Protein AF-A0A9D6JNM3-F1 (afdb_monomer)

Radius of gyration: 19.14 Å; Cα contacts (8 Å, |Δi|>4): 17; chains: 1; bounding box: 40×41×46 Å

Foldseek 3Di:
DVLLVVLVVVLPDPPDDPVNVVVSVVVNVVVVVVVVVVVVVVVVVVQVVVCVVPVDDDDDDCVVVVVPDDDPPPPPD

Sequence (77 aa):
MEKLESIVALLESDEVNLDEALKRYEEGIKLIRFCTKKLEEAEKKIEILAKNEEGKIVKKSFTEIKKKEEPKEELLF

Nearest PDB structures (foldseek):
  8eja-assembly1_B  TM=5.434E-01  e=3.054E+00  synthetic construct

Mean predicted aligned error: 13.61 Å

Secondary structure (DSSP, 8-state):
-HHHHHHHHHHTSTT--HHHHHHHHHHHHHHHHHHHHHHHHHHHHHHHHHHHHH-------GGGGGGG---------

pLDDT: mean 70.12, std 16.73, range [39.88, 91.62]

Structure (mmCIF, N/CA/C/O backbone):
data_AF-A0A9D6JNM3-F1
#
_entry.id   AF-A0A9D6JNM3-F1
#
loop_
_atom_site.group_PDB
_atom_site.id
_atom_site.type_symbol
_atom_site.label_atom_id
_atom_site.label_alt_id
_atom_site.label_comp_id
_atom_site.label_asym_id
_atom_site.label_entity_id
_atom_site.label_seq_id
_atom_site.pdbx_PDB_ins_code
_atom_site.Cartn_x
_atom_site.Cartn_y
_atom_site.Cartn_z
_atom_site.occupancy
_atom_site.B_iso_or_equiv
_atom_site.auth_seq_id
_atom_site.auth_comp_id
_atom_site.auth_asym_id
_atom_site.auth_atom_id
_atom_site.pdbx_PDB_model_num
ATOM 1 N N . MET A 1 1 ? -5.034 7.389 -5.559 1.00 65.12 1 MET A N 1
ATOM 2 C CA . MET A 1 1 ? -5.112 6.172 -6.389 1.00 65.12 1 MET A CA 1
ATOM 3 C C . MET A 1 1 ? -4.282 6.318 -7.657 1.00 65.12 1 MET A C 1
ATOM 5 O O . MET A 1 1 ? -3.443 5.465 -7.888 1.00 65.12 1 MET A O 1
ATOM 9 N N . GLU A 1 2 ? -4.400 7.446 -8.364 1.00 79.25 2 GLU A N 1
ATOM 10 C CA . GLU A 1 2 ? -3.747 7.748 -9.657 1.00 79.25 2 GL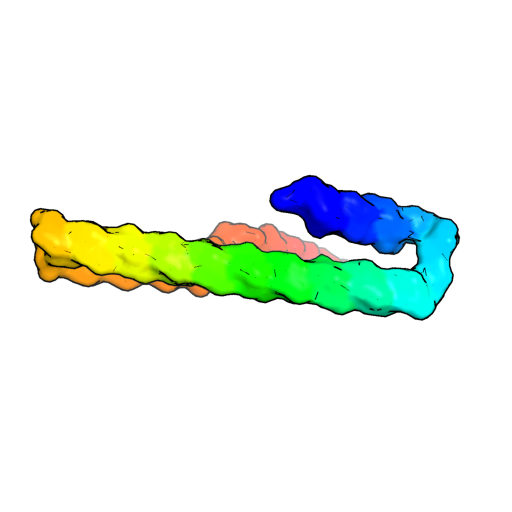U A CA 1
ATOM 11 C C . GLU A 1 2 ? -2.259 7.363 -9.787 1.00 79.25 2 GLU A C 1
ATOM 13 O O . GLU A 1 2 ? -1.835 6.837 -10.813 1.00 79.25 2 GLU A O 1
ATOM 18 N N . LYS A 1 3 ? -1.443 7.567 -8.742 1.00 76.75 3 LYS A N 1
ATOM 19 C CA . LYS A 1 3 ? -0.027 7.149 -8.761 1.00 76.75 3 LYS A CA 1
ATOM 20 C C . LYS A 1 3 ? 0.170 5.636 -8.831 1.00 76.75 3 LYS A C 1
ATOM 22 O O . LYS A 1 3 ? 1.069 5.184 -9.527 1.00 76.75 3 LYS A O 1
ATOM 27 N N . LEU A 1 4 ? -0.632 4.865 -8.098 1.00 78.12 4 LEU A N 1
ATOM 28 C CA . LEU A 1 4 ? -0.534 3.406 -8.114 1.00 78.12 4 LEU A CA 1
ATOM 29 C C . LEU A 1 4 ? -0.982 2.864 -9.475 1.00 78.12 4 LEU A C 1
ATOM 31 O O . LEU A 1 4 ? -0.329 1.987 -10.018 1.00 78.12 4 LEU A O 1
ATOM 35 N N . GLU A 1 5 ? -2.037 3.442 -10.046 1.00 83.00 5 GLU A N 1
ATOM 36 C CA . GLU A 1 5 ? -2.533 3.098 -11.385 1.00 83.00 5 GLU A CA 1
ATOM 37 C C . GLU A 1 5 ? -1.488 3.400 -12.464 1.00 83.00 5 GLU A C 1
ATOM 39 O O . GLU A 1 5 ? -1.243 2.574 -13.336 1.00 83.00 5 GLU A O 1
ATOM 44 N N . SER A 1 6 ? -0.791 4.533 -12.348 1.00 81.94 6 SER A N 1
ATOM 45 C CA . SER A 1 6 ? 0.306 4.887 -13.257 1.00 81.94 6 SER A CA 1
ATOM 46 C C . SER A 1 6 ? 1.497 3.931 -13.130 1.00 81.94 6 SER A C 1
ATOM 48 O O . SER A 1 6 ? 2.121 3.590 -14.127 1.00 81.94 6 SER A O 1
ATOM 50 N N . ILE A 1 7 ? 1.814 3.481 -11.910 1.00 80.81 7 ILE A N 1
ATOM 51 C CA . ILE A 1 7 ? 2.864 2.483 -11.660 1.00 80.81 7 ILE A CA 1
ATOM 52 C C . ILE A 1 7 ? 2.490 1.135 -12.279 1.00 80.81 7 ILE A C 1
ATOM 54 O O . ILE A 1 7 ? 3.338 0.519 -12.916 1.00 80.81 7 ILE A O 1
ATOM 58 N N . VAL A 1 8 ? 1.240 0.693 -12.118 1.00 81.94 8 VAL A N 1
ATOM 59 C CA . VAL A 1 8 ? 0.741 -0.556 -12.713 1.00 81.94 8 VAL A CA 1
ATOM 60 C C . VAL A 1 8 ? 0.814 -0.487 -14.238 1.00 81.94 8 VAL A C 1
ATOM 62 O O . VAL A 1 8 ? 1.434 -1.353 -14.841 1.00 81.94 8 VAL A O 1
ATOM 65 N N . ALA A 1 9 ? 0.302 0.585 -14.847 1.00 82.31 9 ALA A N 1
ATOM 66 C CA . ALA A 1 9 ? 0.340 0.762 -16.298 1.00 82.31 9 ALA A CA 1
ATOM 67 C C . ALA A 1 9 ? 1.773 0.787 -16.862 1.00 82.31 9 ALA A C 1
ATOM 69 O O . ALA A 1 9 ? 2.024 0.276 -17.949 1.00 82.31 9 ALA A O 1
ATOM 70 N N . LEU A 1 10 ? 2.727 1.364 -16.123 1.00 78.75 10 LEU A N 1
ATOM 71 C CA . LEU A 1 10 ? 4.131 1.374 -16.532 1.00 78.75 10 LEU A CA 1
ATOM 72 C C . LEU A 1 10 ? 4.753 -0.027 -16.431 1.00 78.75 10 LEU A C 1
ATOM 74 O O . LEU A 1 10 ? 5.456 -0.447 -17.342 1.00 78.75 10 LEU A O 1
ATOM 78 N N . LEU A 1 11 ? 4.481 -0.757 -15.345 1.00 76.06 11 LEU A N 1
ATOM 79 C CA . LEU A 1 11 ? 4.973 -2.124 -15.136 1.00 76.06 11 LEU A CA 1
ATOM 80 C C . LEU A 1 11 ? 4.410 -3.131 -16.148 1.00 76.06 11 LEU A C 1
ATOM 82 O O . LEU A 1 11 ? 5.055 -4.141 -16.407 1.00 76.06 11 LEU A O 1
ATOM 86 N N . GLU A 1 12 ? 3.233 -2.860 -16.708 1.00 80.00 12 GLU A N 1
ATOM 87 C CA . GLU A 1 12 ? 2.626 -3.652 -17.784 1.00 80.00 12 GLU A CA 1
ATOM 88 C C . GLU A 1 12 ? 3.193 -3.321 -19.176 1.00 80.00 12 GLU A C 1
ATOM 90 O O . GLU A 1 12 ? 2.895 -4.027 -20.136 1.00 80.00 12 GLU A O 1
ATOM 95 N N . SER A 1 13 ? 4.006 -2.265 -19.306 1.00 77.38 13 SER A N 1
ATOM 96 C CA . SER A 1 13 ? 4.632 -1.896 -20.578 1.00 77.38 13 SER A CA 1
ATOM 97 C C . SER A 1 13 ? 5.958 -2.630 -20.804 1.00 77.38 13 SER A C 1
ATOM 99 O O . SER A 1 13 ? 6.804 -2.711 -19.912 1.00 77.38 13 SER A O 1
ATOM 101 N N . ASP A 1 14 ? 6.181 -3.100 -22.034 1.00 69.44 14 ASP A N 1
ATOM 102 C CA . ASP A 1 14 ? 7.395 -3.829 -22.442 1.00 69.44 14 ASP A CA 1
ATOM 103 C C . ASP A 1 14 ? 8.673 -2.957 -22.464 1.00 69.44 14 ASP A C 1
ATOM 105 O O . ASP A 1 14 ? 9.773 -3.453 -22.710 1.00 69.44 14 ASP A O 1
ATOM 109 N N . GLU A 1 15 ? 8.555 -1.648 -22.213 1.00 73.94 15 GLU A N 1
ATOM 110 C CA . GLU A 1 15 ? 9.669 -0.689 -22.257 1.00 73.94 15 GLU A CA 1
ATOM 111 C C . GLU A 1 15 ? 10.398 -0.528 -20.911 1.00 73.94 15 GLU A C 1
ATOM 113 O O . GLU A 1 15 ? 11.401 0.188 -20.817 1.00 73.94 15 GLU A O 1
ATOM 118 N N . VAL A 1 16 ? 9.926 -1.190 -19.850 1.00 77.25 16 VAL A N 1
ATOM 119 C CA . VAL A 1 16 ? 10.512 -1.062 -18.512 1.00 77.25 16 VAL A CA 1
ATOM 120 C C . VAL A 1 16 ? 11.617 -2.094 -18.307 1.00 77.25 16 VAL A C 1
ATOM 122 O O . VAL A 1 16 ? 11.390 -3.300 -18.249 1.00 77.25 16 VAL A O 1
ATOM 125 N N . ASN A 1 17 ? 12.848 -1.607 -18.146 1.00 83.94 17 ASN A N 1
ATOM 126 C CA . ASN A 1 17 ? 13.967 -2.462 -17.758 1.00 83.94 17 ASN A CA 1
ATOM 127 C C . ASN A 1 17 ? 13.813 -2.970 -16.310 1.00 83.94 17 ASN A C 1
ATOM 129 O O . ASN A 1 17 ? 13.117 -2.375 -15.488 1.00 83.94 17 ASN A O 1
ATOM 133 N N . LEU A 1 18 ? 14.496 -4.070 -15.987 1.00 81.00 18 LEU A N 1
ATOM 134 C CA . LEU A 1 18 ? 14.356 -4.760 -14.700 1.00 81.00 18 LEU A CA 1
ATOM 135 C C . LEU A 1 18 ? 14.614 -3.853 -13.482 1.00 81.00 18 LEU A C 1
ATOM 137 O O . LEU A 1 18 ? 13.882 -3.932 -12.496 1.00 81.00 18 LEU A O 1
ATOM 141 N N . ASP A 1 19 ? 15.617 -2.977 -13.549 1.00 84.31 19 ASP A N 1
ATOM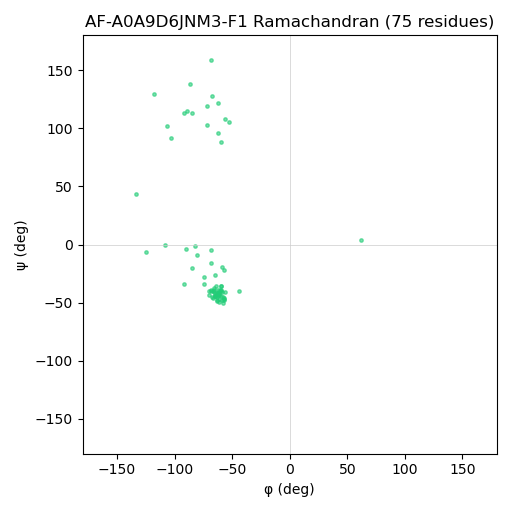 142 C CA . ASP A 1 19 ? 15.950 -2.069 -12.445 1.00 84.31 19 ASP A CA 1
ATOM 143 C C . ASP A 1 19 ? 14.846 -1.035 -12.197 1.00 84.31 19 ASP A C 1
ATOM 145 O O . ASP A 1 19 ? 14.518 -0.718 -11.050 1.00 84.31 19 ASP A O 1
ATOM 149 N N . GLU A 1 20 ? 14.249 -0.510 -13.265 1.00 80.62 20 GLU A N 1
ATOM 150 C CA . GLU A 1 20 ? 13.121 0.410 -13.169 1.00 80.62 20 GLU A CA 1
ATOM 151 C C . GLU A 1 20 ? 11.864 -0.328 -12.688 1.00 80.62 20 GLU A C 1
A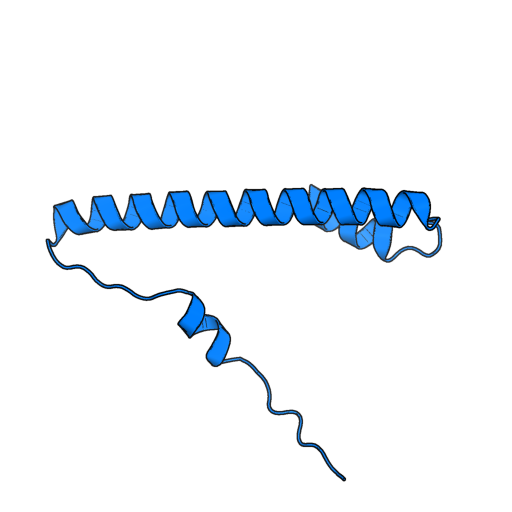TOM 153 O O . GLU A 1 20 ? 11.178 0.167 -11.794 1.00 80.62 20 GLU A O 1
ATOM 158 N N . ALA A 1 21 ? 11.615 -1.554 -13.160 1.00 81.31 21 ALA A N 1
ATOM 159 C CA . ALA A 1 21 ? 10.504 -2.380 -12.690 1.00 81.31 21 ALA A CA 1
ATOM 160 C C . ALA A 1 21 ? 10.580 -2.633 -11.175 1.00 81.31 21 ALA A C 1
ATOM 162 O O . ALA A 1 21 ? 9.593 -2.461 -10.457 1.00 81.31 21 ALA A O 1
ATOM 163 N N . LEU A 1 22 ? 11.767 -2.965 -10.660 1.00 85.00 22 LEU A N 1
ATOM 164 C CA . LEU A 1 22 ? 11.986 -3.183 -9.229 1.00 85.00 22 LEU A CA 1
ATOM 165 C C . LEU A 1 22 ? 11.735 -1.914 -8.405 1.00 85.00 22 LEU A C 1
ATOM 167 O O . LEU A 1 22 ? 11.049 -1.970 -7.381 1.00 85.00 22 LEU A O 1
ATOM 171 N N . LYS A 1 23 ? 12.209 -0.749 -8.866 1.00 87.50 23 LYS A N 1
ATOM 172 C CA . LYS A 1 23 ? 11.941 0.535 -8.192 1.00 87.50 23 LYS A CA 1
ATOM 173 C C . LYS A 1 23 ? 10.451 0.861 -8.142 1.00 87.50 23 LYS A C 1
ATOM 175 O O . LYS A 1 23 ? 9.947 1.295 -7.104 1.00 87.50 23 LYS A O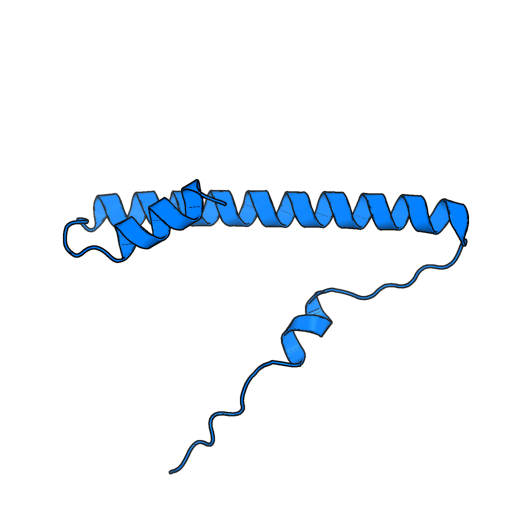 1
ATOM 180 N N . ARG A 1 24 ? 9.742 0.648 -9.250 1.00 80.81 24 ARG A N 1
ATOM 181 C CA . ARG A 1 24 ? 8.301 0.912 -9.360 1.00 80.81 24 ARG A CA 1
ATOM 182 C C . ARG A 1 24 ? 7.484 -0.048 -8.510 1.00 80.81 24 ARG A C 1
ATOM 184 O O . ARG A 1 24 ? 6.561 0.386 -7.823 1.00 80.81 24 ARG A O 1
ATOM 191 N N . TYR A 1 25 ? 7.874 -1.317 -8.465 1.00 81.62 25 TYR A N 1
ATOM 192 C CA . TYR A 1 25 ? 7.288 -2.298 -7.560 1.00 81.62 25 TYR A CA 1
ATOM 193 C C . TYR A 1 25 ? 7.444 -1.880 -6.089 1.00 81.62 25 TYR A C 1
ATOM 195 O O . TYR A 1 25 ? 6.462 -1.857 -5.344 1.00 81.62 25 TYR A O 1
ATOM 203 N N . GLU A 1 26 ? 8.643 -1.467 -5.664 1.00 90.31 26 GLU A N 1
ATOM 204 C CA . GLU A 1 26 ? 8.853 -0.960 -4.303 1.00 90.31 26 GLU A CA 1
ATOM 205 C C . GLU A 1 26 ? 7.994 0.271 -3.985 1.00 90.31 26 GLU A C 1
ATOM 207 O O . GLU A 1 26 ? 7.472 0.399 -2.871 1.00 90.31 26 GLU A O 1
ATOM 212 N N . GLU A 1 27 ? 7.849 1.191 -4.942 1.00 87.94 27 GLU A N 1
ATOM 213 C CA . GLU A 1 27 ? 6.982 2.361 -4.804 1.00 87.94 27 GLU A CA 1
ATOM 214 C C . GLU A 1 27 ? 5.511 1.943 -4.645 1.00 87.94 27 GLU A C 1
ATOM 216 O O . GLU A 1 27 ? 4.834 2.409 -3.724 1.00 87.94 27 GLU A O 1
ATOM 221 N N . GLY A 1 28 ? 5.044 0.993 -5.458 1.00 85.12 28 GLY A N 1
ATOM 222 C CA . GLY A 1 28 ? 3.708 0.408 -5.352 1.00 85.12 28 GLY A CA 1
ATOM 223 C C . GLY A 1 28 ? 3.449 -0.210 -3.976 1.00 85.12 28 GLY A C 1
ATOM 224 O O . GLY A 1 28 ? 2.447 0.103 -3.330 1.00 85.12 28 GLY A O 1
ATOM 225 N N . ILE A 1 29 ? 4.393 -1.000 -3.454 1.00 90.44 29 ILE A N 1
ATOM 226 C CA . ILE A 1 29 ? 4.295 -1.596 -2.112 1.00 90.44 29 ILE A CA 1
ATOM 227 C C . ILE A 1 29 ? 4.224 -0.523 -1.019 1.00 90.44 29 ILE A C 1
ATOM 229 O O . ILE A 1 29 ? 3.433 -0.645 -0.077 1.00 90.44 29 ILE A O 1
ATOM 233 N N . LYS A 1 30 ? 5.017 0.550 -1.123 1.00 91.62 30 LYS A N 1
ATOM 234 C CA . LYS A 1 30 ? 4.970 1.669 -0.164 1.00 91.62 30 LYS A CA 1
ATOM 235 C C . LYS A 1 30 ? 3.602 2.354 -0.176 1.00 91.62 30 LYS A C 1
ATOM 237 O O . LYS A 1 30 ? 3.058 2.631 0.895 1.00 91.62 30 LYS A O 1
ATOM 242 N N . LEU A 1 31 ? 3.031 2.581 -1.358 1.00 87.62 31 LEU A N 1
ATOM 243 C CA . LEU A 1 31 ? 1.705 3.184 -1.508 1.00 87.62 31 LEU A CA 1
ATOM 244 C C . LEU A 1 31 ? 0.602 2.292 -0.936 1.00 87.62 31 LEU A C 1
ATOM 246 O O . LEU A 1 31 ? -0.233 2.782 -0.177 1.00 87.62 31 LEU A O 1
ATOM 250 N N . ILE A 1 32 ? 0.638 0.985 -1.214 1.00 87.38 32 ILE A N 1
ATOM 251 C CA . ILE A 1 32 ? -0.321 0.022 -0.654 1.00 87.38 32 ILE A CA 1
ATOM 252 C C . ILE A 1 32 ? -0.278 0.068 0.874 1.00 87.38 32 ILE A C 1
ATOM 254 O O . ILE A 1 32 ? -1.309 0.266 1.514 1.00 87.38 32 ILE A O 1
ATOM 258 N N . ARG A 1 33 ? 0.916 -0.020 1.474 1.00 89.44 33 ARG A N 1
ATOM 259 C CA . ARG A 1 33 ? 1.076 0.037 2.937 1.00 89.44 33 ARG A CA 1
ATOM 260 C C . ARG A 1 33 ? 0.554 1.345 3.527 1.00 89.44 33 ARG A C 1
ATOM 262 O O . ARG A 1 33 ? -0.050 1.334 4.599 1.00 89.44 33 ARG A O 1
ATOM 269 N N . PHE A 1 34 ? 0.775 2.465 2.842 1.00 88.69 34 PHE A N 1
ATOM 270 C CA . PHE A 1 34 ? 0.242 3.758 3.258 1.00 88.69 34 PHE A CA 1
ATOM 271 C C . PHE A 1 34 ? -1.293 3.769 3.247 1.00 88.69 34 PHE A C 1
ATOM 273 O O . PHE A 1 34 ? -1.908 4.160 4.240 1.00 88.69 34 PHE A O 1
ATOM 280 N N . CYS A 1 35 ? -1.910 3.300 2.161 1.00 84.12 35 CYS A N 1
ATOM 281 C CA . CYS A 1 35 ? -3.362 3.219 2.031 1.00 84.12 35 CYS A CA 1
ATOM 282 C C . CYS A 1 35 ? -3.978 2.292 3.084 1.00 84.12 35 CYS A C 1
ATOM 284 O O . CYS A 1 35 ? -4.915 2.701 3.766 1.00 84.12 35 CYS A O 1
ATOM 286 N N . THR A 1 36 ? -3.419 1.096 3.286 1.00 86.56 36 THR A N 1
ATOM 287 C CA . THR A 1 36 ? -3.879 0.156 4.320 1.00 86.56 36 THR A CA 1
ATOM 288 C C . THR A 1 36 ? -3.834 0.791 5.706 1.00 86.56 36 THR A C 1
ATOM 290 O O . THR A 1 36 ? -4.825 0.757 6.428 1.00 86.56 36 THR A O 1
ATOM 293 N N . LYS A 1 37 ? -2.734 1.468 6.056 1.00 89.69 37 LYS A N 1
ATOM 294 C CA . LYS A 1 37 ? -2.625 2.155 7.349 1.00 89.69 37 LYS A CA 1
ATOM 295 C C . LYS A 1 37 ? -3.671 3.262 7.507 1.00 89.69 37 LYS A C 1
ATOM 297 O O . LYS A 1 37 ? -4.226 3.437 8.588 1.00 89.69 37 LYS A O 1
ATOM 302 N N . LYS A 1 38 ? -3.950 4.018 6.442 1.00 86.75 38 LYS A N 1
ATOM 303 C CA . LYS A 1 38 ? -4.973 5.073 6.466 1.00 86.75 38 LYS A CA 1
ATOM 304 C C . LYS A 1 38 ? -6.380 4.514 6.648 1.00 86.75 38 LYS A C 1
ATOM 306 O O . LYS A 1 38 ? -7.157 5.106 7.394 1.00 86.75 38 LYS A O 1
ATOM 311 N N . LEU A 1 39 ? -6.679 3.383 6.015 1.00 86.25 39 LEU A N 1
ATOM 312 C CA . LEU A 1 39 ? -7.940 2.670 6.206 1.00 86.25 39 LEU A CA 1
ATOM 313 C C . LEU A 1 39 ? -8.077 2.173 7.650 1.00 86.25 39 LEU A C 1
ATOM 315 O O . LEU A 1 39 ? -9.074 2.485 8.290 1.00 86.25 39 LEU A O 1
ATOM 319 N N . GLU A 1 40 ? -7.048 1.534 8.212 1.00 86.44 40 GLU A N 1
ATOM 320 C CA . GLU A 1 40 ? -7.052 1.104 9.620 1.00 86.44 40 GLU A CA 1
ATOM 321 C C . GLU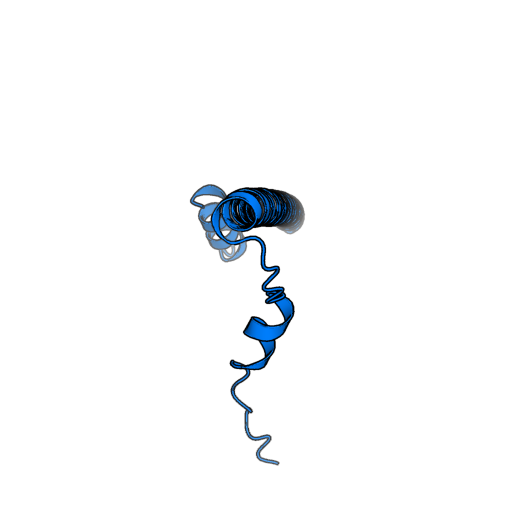 A 1 40 ? -7.242 2.277 10.601 1.00 86.44 40 GLU A C 1
ATOM 323 O O . GLU A 1 40 ? -7.946 2.162 11.606 1.00 86.44 40 GLU A O 1
ATOM 328 N N . GLU A 1 41 ? -6.604 3.424 10.340 1.00 87.75 41 GLU A N 1
ATOM 329 C CA . GLU A 1 41 ? -6.784 4.642 11.140 1.00 87.75 41 GLU A CA 1
ATOM 330 C C . GLU A 1 41 ? -8.228 5.160 11.067 1.00 87.75 41 GLU A C 1
ATOM 332 O O . GLU A 1 41 ? -8.778 5.588 12.084 1.00 87.75 41 GLU A O 1
ATOM 337 N N . ALA A 1 42 ? -8.842 5.133 9.882 1.00 82.00 42 ALA A N 1
ATOM 338 C CA . ALA A 1 42 ? -10.227 5.546 9.686 1.00 82.00 42 ALA A CA 1
ATOM 339 C C . ALA A 1 42 ? -11.207 4.589 10.382 1.00 82.00 42 ALA A C 1
ATOM 341 O O . ALA A 1 42 ? -12.088 5.050 11.106 1.00 82.00 42 ALA A O 1
ATOM 342 N N . GLU A 1 43 ? -11.005 3.276 10.248 1.00 80.25 43 GLU A N 1
ATOM 343 C CA . GLU A 1 43 ? -11.802 2.246 10.924 1.00 80.25 43 GLU A CA 1
ATOM 344 C C . GLU A 1 43 ? -11.773 2.419 12.445 1.00 80.25 43 GLU A C 1
ATOM 346 O O . GLU A 1 43 ? -12.823 2.465 13.083 1.00 80.25 43 GLU A O 1
ATOM 351 N N . LYS A 1 44 ? -10.586 2.615 13.035 1.00 82.25 44 LYS A N 1
ATOM 352 C CA . LYS A 1 44 ? -10.451 2.864 14.481 1.00 82.25 44 LYS A CA 1
ATOM 353 C C . LYS A 1 44 ? -11.185 4.123 14.927 1.00 82.25 44 LYS A C 1
ATOM 355 O O . LYS A 1 44 ? -11.779 4.136 16.002 1.00 82.25 44 LYS A O 1
ATOM 360 N N . LYS A 1 45 ? -11.144 5.195 14.129 1.00 75.62 45 LYS A N 1
ATOM 361 C CA . LYS A 1 45 ? -11.875 6.432 14.443 1.00 75.62 45 LYS A CA 1
ATOM 362 C C . LYS A 1 45 ? -13.383 6.208 14.422 1.00 75.62 45 LYS A C 1
ATOM 364 O O . LYS A 1 45 ? -14.056 6.654 15.345 1.00 75.62 45 LYS A O 1
ATOM 369 N N . ILE A 1 46 ? -13.891 5.496 13.417 1.00 78.19 46 ILE A N 1
ATOM 370 C CA . ILE A 1 46 ? -15.309 5.124 13.333 1.00 78.19 46 ILE A CA 1
ATOM 371 C C . ILE A 1 46 ? -15.698 4.257 14.536 1.00 78.19 46 ILE A C 1
ATOM 373 O O . ILE A 1 46 ? -16.716 4.523 15.164 1.00 78.19 46 ILE A O 1
ATOM 377 N N . GLU A 1 47 ? -14.864 3.287 14.924 1.00 71.75 47 GLU A N 1
ATOM 378 C CA . GLU A 1 47 ? -15.105 2.443 16.101 1.00 71.75 47 GLU A CA 1
ATOM 379 C C . GLU A 1 47 ? -15.201 3.265 17.396 1.00 71.75 47 GLU A C 1
ATOM 381 O O . GLU A 1 47 ? -16.088 3.028 18.214 1.00 71.75 47 GLU A O 1
ATOM 386 N N . ILE A 1 48 ? -14.306 4.237 17.596 1.00 75.75 48 ILE A N 1
ATOM 387 C CA . ILE A 1 48 ? -14.324 5.116 18.776 1.00 75.75 48 ILE A CA 1
ATOM 388 C C . ILE A 1 48 ? -15.586 5.989 18.792 1.00 75.75 48 ILE A C 1
ATOM 390 O O . ILE A 1 48 ? -16.204 6.135 19.843 1.00 75.75 48 ILE A O 1
ATOM 394 N N . LEU A 1 49 ? -15.986 6.551 17.648 1.00 70.38 49 LEU A N 1
ATOM 395 C CA . LEU A 1 49 ? -17.191 7.380 17.551 1.00 70.38 49 LEU A CA 1
ATOM 396 C C . LEU A 1 49 ? -18.464 6.554 17.793 1.00 70.38 49 LEU A C 1
ATOM 398 O O . LEU A 1 49 ? -19.274 6.931 18.634 1.00 70.38 49 LEU A O 1
ATOM 402 N N . ALA A 1 50 ? -18.578 5.375 17.177 1.00 67.62 50 ALA A N 1
ATOM 403 C CA . ALA A 1 50 ? -19.706 4.463 17.381 1.00 67.62 50 ALA A CA 1
ATOM 404 C C . ALA A 1 50 ? -19.794 3.939 18.829 1.00 67.62 50 ALA A C 1
ATOM 406 O O . ALA A 1 50 ? -20.885 3.792 19.381 1.00 67.62 50 ALA A O 1
ATOM 407 N N . LYS A 1 51 ? -18.648 3.707 19.491 1.00 61.72 51 LYS A N 1
ATOM 408 C CA . LYS A 1 51 ? -18.595 3.370 20.926 1.00 61.72 51 LYS A CA 1
ATOM 409 C C . LYS A 1 51 ? -19.197 4.463 21.808 1.00 61.72 51 LYS A C 1
ATOM 411 O O . LYS A 1 51 ? -19.817 4.126 22.814 1.00 61.72 51 LYS A O 1
ATOM 416 N N . ASN A 1 52 ? -19.022 5.733 21.443 1.00 58.94 52 ASN A N 1
ATOM 417 C CA . ASN A 1 52 ? -19.554 6.860 22.206 1.00 58.94 52 ASN A CA 1
ATOM 418 C C . ASN A 1 52 ? -21.075 7.024 22.033 1.00 58.94 52 ASN A C 1
ATOM 420 O O . ASN A 1 52 ? -21.721 7.510 22.957 1.00 58.94 52 ASN A O 1
ATOM 424 N N . GLU A 1 53 ? -21.644 6.611 20.894 1.00 56.06 53 GLU A N 1
ATOM 425 C CA . GLU A 1 53 ? -23.080 6.758 20.599 1.00 56.06 53 GLU A CA 1
ATOM 426 C C . GLU A 1 53 ? -23.931 5.537 21.006 1.00 56.06 53 GLU A C 1
ATOM 428 O O . GLU A 1 53 ? -25.056 5.720 21.466 1.00 56.06 53 GLU A O 1
ATOM 433 N N . GLU A 1 54 ? -23.414 4.302 20.912 1.00 57.19 54 GLU A N 1
ATOM 434 C CA . GLU A 1 54 ? -24.207 3.077 21.167 1.00 57.19 54 GLU A CA 1
ATOM 435 C C . GLU A 1 54 ? -23.631 2.125 22.235 1.00 57.19 54 GLU A C 1
ATOM 437 O O . GLU A 1 54 ? -24.273 1.135 22.597 1.00 57.19 54 GLU A O 1
ATOM 442 N N . GLY A 1 55 ? -22.428 2.375 22.768 1.00 57.38 55 GLY A N 1
ATOM 443 C CA . GLY A 1 55 ? -21.849 1.596 23.876 1.00 57.38 55 GLY A CA 1
ATOM 444 C C . GLY A 1 55 ? -21.602 0.096 23.609 1.00 57.38 55 GLY A C 1
ATOM 445 O O . GLY A 1 55 ? -21.169 -0.616 24.518 1.00 57.38 55 GLY A O 1
ATOM 446 N N . LYS A 1 56 ? -21.841 -0.417 22.392 1.00 53.66 56 LYS A N 1
ATOM 447 C CA . LYS A 1 56 ? -21.662 -1.834 22.017 1.00 53.66 56 LYS A CA 1
ATOM 448 C C . LYS A 1 56 ? -20.6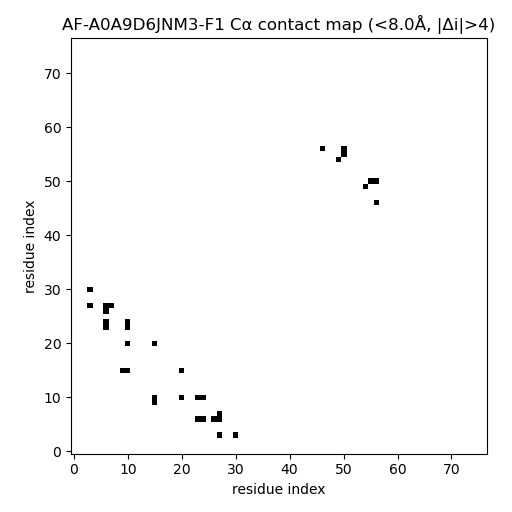07 -2.018 20.926 1.00 53.66 56 LYS A C 1
ATOM 450 O O . LYS A 1 56 ? -20.650 -1.396 19.873 1.00 53.66 56 LYS A O 1
ATOM 455 N N . ILE A 1 57 ? -19.668 -2.933 21.174 1.00 55.03 57 ILE A N 1
ATOM 456 C CA . ILE A 1 57 ? -18.577 -3.278 20.253 1.00 55.03 57 ILE A CA 1
ATOM 457 C C . ILE A 1 57 ? -19.074 -4.319 19.244 1.00 55.03 57 ILE A C 1
ATOM 459 O O . ILE A 1 57 ? -19.299 -5.470 19.616 1.00 55.03 57 ILE A O 1
ATOM 463 N N . VAL A 1 58 ? -19.173 -3.956 17.964 1.00 52.06 58 VAL A N 1
ATOM 464 C CA . VAL A 1 58 ? -19.329 -4.925 16.867 1.00 52.06 58 VAL A CA 1
ATOM 465 C C . VAL A 1 58 ? -17.982 -5.067 16.162 1.00 52.06 58 VAL A C 1
ATOM 467 O O . VAL A 1 58 ? -17.656 -4.319 15.247 1.00 52.06 58 VAL A O 1
ATOM 470 N N . LYS A 1 59 ? -17.166 -6.034 16.597 1.00 52.12 59 LYS A N 1
ATOM 471 C CA . LYS A 1 59 ? -15.990 -6.461 15.828 1.00 52.12 59 LYS A CA 1
ATOM 472 C C . LYS A 1 59 ? -16.477 -7.238 14.605 1.00 52.12 59 LYS A C 1
ATOM 474 O O . LYS A 1 59 ? -16.822 -8.407 14.731 1.00 52.12 59 LYS A O 1
ATOM 479 N N . LYS A 1 60 ? -16.476 -6.613 13.430 1.00 47.41 60 LYS A N 1
ATOM 480 C CA . LYS A 1 60 ? -16.349 -7.349 12.167 1.00 47.41 60 LYS A CA 1
ATOM 481 C C . LYS A 1 60 ? -14.949 -7.100 11.638 1.00 47.41 60 LYS A C 1
ATOM 483 O O . LYS A 1 60 ? -14.646 -6.026 11.136 1.00 47.41 60 LYS A O 1
ATOM 488 N N . SER A 1 61 ? -14.074 -8.079 11.827 1.00 39.88 61 SER A N 1
ATOM 489 C CA . SER A 1 61 ? -12.743 -8.066 11.233 1.00 39.88 61 SER A CA 1
ATOM 490 C C . SER A 1 61 ? -12.856 -8.204 9.715 1.00 39.88 61 SER A C 1
ATOM 492 O O . SER A 1 61 ? -13.475 -9.145 9.223 1.00 39.88 61 SER A O 1
ATOM 494 N N . PHE A 1 62 ? -12.222 -7.301 8.962 1.00 47.38 62 PHE A N 1
ATOM 495 C CA . PHE A 1 62 ? -12.199 -7.324 7.491 1.00 47.38 62 PHE A CA 1
ATOM 496 C C . PHE A 1 62 ? -11.602 -8.628 6.918 1.00 47.38 62 PHE A C 1
ATOM 498 O O . PHE A 1 62 ? -11.880 -9.014 5.783 1.00 47.38 62 PHE A O 1
ATOM 505 N N . THR A 1 63 ? -10.844 -9.372 7.730 1.00 45.28 63 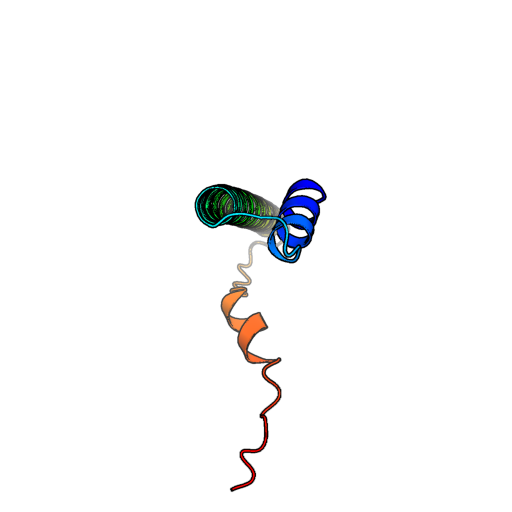THR A N 1
ATOM 506 C CA . THR A 1 63 ? -10.353 -10.726 7.434 1.00 45.28 63 THR A CA 1
ATOM 507 C C . THR A 1 63 ? -11.469 -11.727 7.117 1.00 45.28 63 THR A C 1
ATOM 509 O O . THR A 1 63 ? -11.210 -12.722 6.445 1.00 45.28 63 THR A O 1
ATOM 512 N N . GLU A 1 64 ? -12.709 -11.475 7.543 1.00 43.81 64 GLU A N 1
ATOM 513 C CA . GLU A 1 64 ? -13.860 -12.325 7.212 1.00 43.81 64 GLU A CA 1
ATOM 514 C C . GLU A 1 64 ? -14.493 -11.987 5.854 1.00 43.81 64 GLU A C 1
ATOM 516 O O . GLU A 1 64 ? -15.142 -12.846 5.260 1.00 43.81 64 GLU A O 1
ATOM 521 N N . ILE A 1 65 ? -14.269 -10.782 5.316 1.00 46.31 65 ILE A N 1
ATOM 522 C CA . ILE A 1 65 ? -14.843 -10.363 4.026 1.00 46.31 65 ILE A CA 1
ATOM 523 C C . ILE A 1 65 ? -14.121 -11.058 2.861 1.00 46.31 65 ILE A C 1
ATOM 525 O O . ILE A 1 65 ? -14.763 -11.470 1.900 1.00 46.31 65 ILE A O 1
ATOM 529 N N . LYS A 1 66 ? -12.809 -11.317 2.981 1.00 43.66 66 LYS A N 1
ATOM 530 C CA . LYS A 1 66 ? -12.037 -12.020 1.938 1.00 43.66 66 LYS A CA 1
ATOM 531 C C . LYS A 1 66 ? -12.392 -13.502 1.748 1.00 43.66 66 LYS A C 1
ATOM 533 O O . LYS A 1 66 ? -12.036 -14.062 0.722 1.00 43.66 66 LYS A O 1
ATOM 538 N N . LYS A 1 67 ? -13.091 -14.157 2.684 1.00 40.09 67 LYS A N 1
ATOM 539 C CA . LYS A 1 67 ? -13.413 -15.596 2.572 1.00 40.09 67 LYS A CA 1
ATOM 540 C C . LYS A 1 67 ? -14.633 -15.922 1.700 1.00 40.09 67 LYS A C 1
ATOM 542 O O . LYS A 1 67 ? -14.967 -17.097 1.577 1.00 40.09 67 LYS A O 1
ATOM 547 N N . LYS A 1 68 ? -15.326 -14.927 1.134 1.00 41.47 68 LYS A N 1
ATOM 548 C CA . LYS A 1 68 ? -16.597 -15.153 0.420 1.00 41.47 68 LYS A CA 1
ATOM 549 C C . LYS A 1 68 ? -16.534 -14.999 -1.104 1.00 41.47 68 LYS A C 1
ATOM 551 O O . LYS A 1 68 ? -17.546 -15.248 -1.748 1.00 41.47 68 LYS A O 1
ATOM 556 N N . GLU A 1 69 ? -15.374 -14.667 -1.670 1.00 43.53 69 GLU A N 1
ATOM 557 C CA . GLU A 1 69 ? -15.190 -14.450 -3.117 1.00 43.53 69 GLU A CA 1
ATOM 558 C C . GLU A 1 69 ? -13.942 -15.160 -3.675 1.00 43.53 69 GLU A C 1
ATOM 560 O O . GLU A 1 69 ? -13.196 -14.593 -4.465 1.00 43.53 69 GLU A O 1
ATOM 565 N N . GLU A 1 70 ? -13.696 -16.415 -3.292 1.00 40.19 70 GLU A N 1
ATOM 566 C CA . GLU A 1 70 ? -12.936 -17.308 -4.177 1.00 40.19 70 GLU A CA 1
ATOM 567 C C . GLU A 1 70 ? -13.947 -18.052 -5.060 1.00 40.19 70 GLU A C 1
ATOM 569 O O . GLU A 1 70 ? -14.734 -18.850 -4.531 1.00 40.19 70 GLU A O 1
ATOM 574 N N . PRO A 1 71 ? -13.986 -17.816 -6.386 1.00 42.75 71 PRO A N 1
ATOM 575 C CA . PRO A 1 71 ? -14.609 -18.779 -7.272 1.00 42.75 71 PRO A CA 1
ATOM 576 C C . PRO A 1 71 ? -13.795 -20.066 -7.139 1.00 42.75 71 PRO A C 1
ATOM 578 O O . PRO A 1 71 ? -12.583 -20.078 -7.343 1.00 42.75 71 PRO A O 1
ATOM 581 N N . LYS A 1 72 ? -14.461 -21.151 -6.741 1.00 51.53 72 LYS A N 1
ATOM 582 C CA . LYS A 1 72 ? -13.899 -22.491 -6.866 1.00 51.53 72 LYS A CA 1
ATOM 583 C C . LYS A 1 72 ? -13.707 -22.730 -8.359 1.00 51.53 72 LYS A C 1
ATOM 585 O O . LYS A 1 72 ? -14.668 -23.089 -9.034 1.00 51.53 72 LYS A O 1
ATOM 590 N N . GLU A 1 73 ? -12.508 -22.487 -8.876 1.00 47.31 73 GLU A N 1
ATOM 591 C CA . GLU A 1 73 ? -12.094 -23.125 -10.117 1.00 47.31 73 GLU A CA 1
ATOM 592 C C . GLU A 1 73 ? -12.226 -24.629 -9.878 1.00 47.31 73 GLU A C 1
ATOM 594 O O . GLU A 1 73 ? -11.527 -25.227 -9.056 1.00 47.31 73 GLU A O 1
ATOM 599 N N . GLU A 1 74 ? -13.232 -25.218 -10.521 1.00 45.06 74 GLU A N 1
ATOM 600 C CA . GLU A 1 74 ? -13.309 -26.651 -10.726 1.00 45.06 74 GLU A CA 1
ATOM 601 C C . GLU A 1 74 ? -11.989 -27.072 -11.372 1.00 45.06 74 GLU A C 1
ATOM 603 O O . GLU A 1 74 ? -11.751 -26.814 -12.550 1.00 45.06 74 GLU A O 1
ATOM 608 N N . LEU A 1 75 ? -11.121 -27.716 -10.587 1.00 50.41 75 LEU A N 1
ATOM 609 C CA . LEU A 1 75 ? -10.112 -28.614 -11.128 1.00 50.41 75 LEU A CA 1
ATOM 610 C C . LEU A 1 75 ? -10.860 -29.727 -11.870 1.00 50.41 75 LEU A C 1
ATOM 612 O O . LEU A 1 75 ? -11.223 -30.754 -11.297 1.00 50.41 75 LEU A O 1
ATOM 616 N N . LEU A 1 76 ? -11.131 -29.483 -13.148 1.00 47.62 76 LEU A N 1
ATOM 61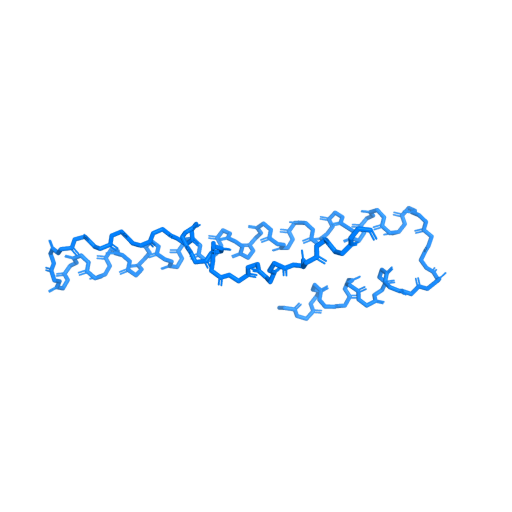7 C CA . LEU A 1 76 ? -11.353 -30.534 -14.121 1.00 47.62 76 LEU A CA 1
ATOM 618 C C . LEU A 1 76 ? -9.990 -31.182 -14.378 1.00 47.62 76 LEU A C 1
ATOM 620 O O . LEU A 1 76 ? -9.034 -30.502 -14.743 1.00 47.62 76 LEU A O 1
ATOM 624 N N . PHE A 1 77 ? -9.956 -32.474 -14.060 1.00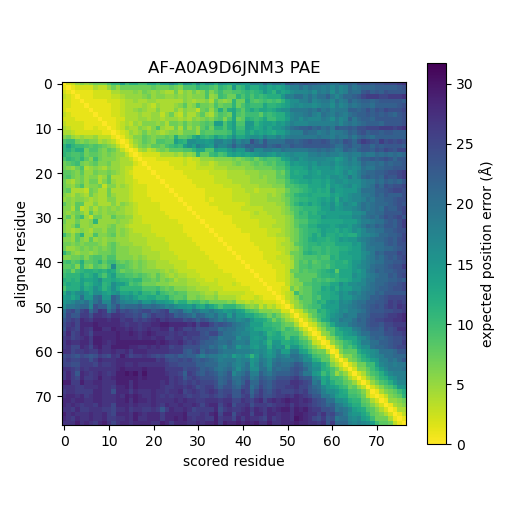 53.12 77 PHE A N 1
ATOM 625 C CA . PHE A 1 77 ? -8.859 -33.432 -14.191 1.00 53.12 77 PHE A CA 1
ATOM 626 C C . PHE A 1 77 ? -7.937 -33.217 -15.394 1.00 53.12 77 PHE A C 1
ATOM 628 O O . PHE A 1 77 ? -8.463 -33.019 -16.513 1.00 53.12 77 PHE A O 1
#

Solvent-accessible surface area (backbone atoms only — not comparable to full-atom values): 4811 Å² total; per-residue (Å²): 109,69,69,53,54,51,43,50,59,46,67,72,38,93,85,57,51,70,72,56,41,52,53,44,50,53,50,44,52,52,50,51,55,51,52,52,52,53,49,54,53,50,51,52,51,51,52,56,54,47,40,73,76,67,74,61,89,80,88,76,62,69,79,64,64,69,75,76,74,71,80,80,75,76,82,74,129